Protein 8UDS (pdb70)

Secondary structure (DSSP, 8-state):
-EEEEEEEESS-HHHHHHHHT-HHHHHHHSTTEEEEEEETTEEEEEEEEEETTEEEEEEEEEEEEEEEGGGTEEEEEEEEEESSSS-EEEEEEEEEEEEETTEEEEEEEEEEEEESGGGGS-HHHHHHHHHHHHHHHHHHHHHHHH-

Sequence (147 aa):
MKIANEFTVSVPIEDAWDLLTDLDQVVPLMMPGARLTGHDGDDVLGAVKVKVGPVTSEFAGKVHFVEQDREHFRAVIDDAKGKETRGTGNAAATVTAQLHEAGTSTRVTVDTDLKVVGKLLAQFGSGMMLQQVSEKLLLGQFVDSLEAKLAG

Radius of gyration: 14.99 Å; Cα contacts (8 Å, |Δi|>4): 311; chains: 1; bounding box: 37×29×37 Å

Solvent-accessible surface area: 7950 Å² total; per-residue (Å²): 64,152,7,60,22,103,21,75,3,63,18,63,25,82,75,1,11,82,18,25,28,50,13,69,55,18,16,74,20,73,27,45,23,110,54,83,18,101,75,71,150,22,4,56,10,6,50,119,25,146,11,41,139,28,64,2,34,11,46,27,78,24,74,43,89,70,92,25,103,153,103,36,61,6,20,22,26,30,125,13,140,8,57,206,68,128,5,61,18,30,16,58,34,43,16,45,6,55,114,48,48,111,28,0,87,2,28,23,76,19,55,33,130,26,80,32,105,8,54,117,28,41,56,47,87,15,42,120,24,23,93,128,53,28,31,72,4,26,100,47,1,54,70,102,69,94,103

Foldseek 3Di:
DKAKDKDKAQAFLVVVLVQVVDCVNQQVLFPQKDFDAADVPKTWIKGWDDDPPDIWMWTGIKDWPDQDVVQSKTWIWDKTATPPDGKIKIKIKIWGWDGDDSMIMIMIMIDMDIGPDVVVADPVRVNVVVHVRVVSSNVSVNVVVVD

B-factor: mean 39.39, std 14.28, range [18.75, 87.2]

Structure (mmCIF, N/CA/C/O backbone):
data_8UDS
#
_entry.id   8UDS
#
_cell.length_a   64.095
_cell.length_b   64.095
_cell.length_c   87.539
_cell.angle_alpha   90.00
_cell.angle_beta   90.00
_cell.angle_gamma   90.00
#
_symmetry.space_group_name_H-M   'P 43 21 2'
#
loop_
_entity.id
_entity.type
_entity.pdbx_description
1 polymer 'Carbon monoxide dehydrogenase subunit G (CoxG) family protein'
2 water water
#
loop_
_atom_site.group_PDB
_atom_site.id
_atom_site.type_symbol
_atom_site.label_atom_id
_atom_site.label_alt_id
_atom_site.label_comp_id
_atom_site.label_asym_id
_atom_site.label_entity_id
_atom_site.label_seq_id
_atom_site.pdbx_PDB_ins_code
_atom_site.Cartn_x
_atom_site.Cartn_y
_atom_site.Cartn_z
_atom_site.occupancy
_atom_site.B_iso_or_equiv
_atom_site.auth_seq_id
_atom_site.auth_comp_id
_atom_site.auth_asym_id
_atom_site.auth_atom_id
_atom_site.pdbx_PDB_model_num
ATOM 1 N N . MET A 1 1 ? -1.913 -23.837 -1.368 1.00 31.87 1 MET D N 1
ATOM 2 C CA . MET A 1 1 ? -2.006 -23.165 -2.658 1.00 30.63 1 MET D CA 1
ATOM 3 C C . MET A 1 1 ? -0.636 -23.037 -3.309 1.00 29.87 1 MET D C 1
ATOM 4 O O . MET A 1 1 ? 0.391 -23.061 -2.635 1.00 30.93 1 MET D O 1
ATOM 9 N N . LYS A 1 2 ? -0.627 -22.947 -4.632 1.00 30.49 2 LYS D N 1
ATOM 10 C CA . LYS A 1 2 ? 0.600 -22.901 -5.408 1.00 30.91 2 LYS D CA 1
ATOM 11 C C . LYS A 1 2 ? 0.814 -21.491 -5.931 1.00 28.89 2 LYS D C 1
ATOM 12 O O . LYS A 1 2 ? -0.091 -20.892 -6.518 1.00 32.59 2 LYS D O 1
ATOM 18 N N . ILE A 1 3 ? 2.014 -20.975 -5.714 1.00 27.16 3 ILE D N 1
ATOM 19 C CA . ILE A 1 3 ? 2.442 -19.670 -6.187 1.00 28.04 3 ILE D CA 1
ATOM 20 C C . ILE A 1 3 ? 3.662 -19.908 -7.064 1.00 29.89 3 ILE D C 1
ATOM 21 O O . ILE A 1 3 ? 4.538 -20.700 -6.706 1.00 31.31 3 ILE D O 1
ATOM 26 N N . ALA A 1 4 ? 3.711 -19.255 -8.220 1.00 29.77 4 ALA D N 1
ATOM 27 C CA . ALA A 1 4 ? 4.810 -19.456 -9.154 1.00 29.72 4 ALA D CA 1
ATOM 28 C C . ALA A 1 4 ? 5.384 -18.109 -9.549 1.00 30.17 4 ALA D C 1
ATOM 29 O O . ALA A 1 4 ? 4.643 -17.220 -9.974 1.00 32.88 4 ALA D O 1
ATOM 31 N N . ASN A 1 5 ? 6.701 -17.975 -9.439 1.00 31.43 5 ASN D N 1
ATOM 32 C CA . ASN A 1 5 ? 7.385 -16.729 -9.739 1.00 32.48 5 ASN D CA 1
ATOM 33 C C . ASN A 1 5 ? 8.635 -17.011 -10.555 1.00 35.11 5 ASN D C 1
ATOM 34 O O . ASN A 1 5 ? 9.158 -18.128 -10.572 1.00 34.47 5 ASN D O 1
ATOM 39 N N . GLU A 1 6 ? 9.118 -15.967 -11.223 1.00 37.63 6 GLU D N 1
ATOM 40 C CA . GLU A 1 6 ? 10.350 -16.049 -11.987 1.00 41.23 6 GLU D CA 1
ATOM 41 C C . GLU A 1 6 ? 11.005 -14.678 -11.996 1.00 41.65 6 GLU D C 1
ATOM 42 O O . GLU A 1 6 ? 10.319 -13.653 -12.041 1.00 40.73 6 GLU D O 1
ATOM 48 N N . PHE A 1 7 ? 12.331 -14.671 -11.928 1.00 43.06 7 PHE D N 1
ATOM 49 C CA . PHE A 1 7 ? 13.099 -13.437 -12.003 1.00 44.18 7 PHE D CA 1
ATOM 50 C C . PHE A 1 7 ? 14.494 -13.758 -12.512 1.00 46.67 7 PHE D C 1
ATOM 51 O O . PHE A 1 7 ? 14.902 -14.919 -12.589 1.00 46.20 7 PHE D O 1
ATOM 59 N N . THR A 1 8 ? 15.211 -12.707 -12.885 1.00 49.40 8 THR D N 1
ATOM 60 C CA . THR A 1 8 ? 16.592 -12.819 -13.319 1.00 52.45 8 THR D CA 1
ATOM 61 C C . THR A 1 8 ? 17.464 -11.941 -12.434 1.00 52.69 8 THR D C 1
ATOM 62 O O . THR A 1 8 ? 17.043 -10.871 -11.984 1.00 53.42 8 THR D O 1
ATOM 66 N N . VAL A 1 9 ? 18.677 -12.414 -12.165 1.00 53.33 9 VAL D N 1
ATOM 67 C CA . VAL A 1 9 ? 19.648 -11.655 -11.393 1.00 53.76 9 VAL D CA 1
ATOM 68 C C . VAL A 1 9 ? 20.898 -11.469 -12.241 1.00 55.20 9 VAL D C 1
ATOM 69 O O . VAL A 1 9 ? 21.260 -12.330 -13.050 1.00 56.04 9 VAL D O 1
ATOM 73 N N . SER A 1 10 ? 21.547 -10.319 -12.065 1.00 56.32 10 SER D N 1
ATOM 74 C CA . SER A 1 10 ? 22.608 -9.879 -12.965 1.00 57.40 10 SER D CA 1
ATOM 75 C C . SER A 1 10 ? 23.977 -10.467 -12.638 1.00 58.57 10 SER D C 1
ATOM 76 O O . SER A 1 10 ? 24.999 -9.802 -12.836 1.00 60.26 10 SER D O 1
ATOM 79 N N . VAL A 1 11 ? 24.017 -11.700 -12.145 1.00 57.44 11 VAL D N 1
ATOM 80 C CA . VAL A 1 11 ? 25.279 -12.390 -11.881 1.00 56.41 11 VAL D CA 1
ATOM 81 C C . VAL A 1 11 ? 25.196 -13.793 -12.465 1.00 55.25 11 VAL D C 1
ATOM 82 O O . VAL A 1 11 ? 24.096 -14.345 -12.639 1.00 54.88 11 VAL D O 1
ATOM 86 N N . PRO A 1 12 ? 26.338 -14.396 -12.784 1.00 55.01 12 PRO D N 1
ATOM 87 C CA . PRO A 1 12 ? 26.324 -15.742 -13.367 1.00 54.94 12 PRO D CA 1
ATOM 88 C C . PRO A 1 12 ? 25.863 -16.777 -12.354 1.00 53.82 12 PRO D C 1
ATOM 89 O O . PRO A 1 12 ? 25.809 -16.536 -11.147 1.00 53.56 12 PRO D O 1
ATOM 93 N N . ILE A 1 13 ? 25.558 -17.966 -12.878 1.00 53.98 13 ILE D N 1
ATOM 94 C CA . ILE A 1 13 ? 24.786 -18.946 -12.120 1.00 53.01 13 ILE D CA 1
ATOM 95 C C . ILE A 1 13 ? 25.548 -19.446 -10.895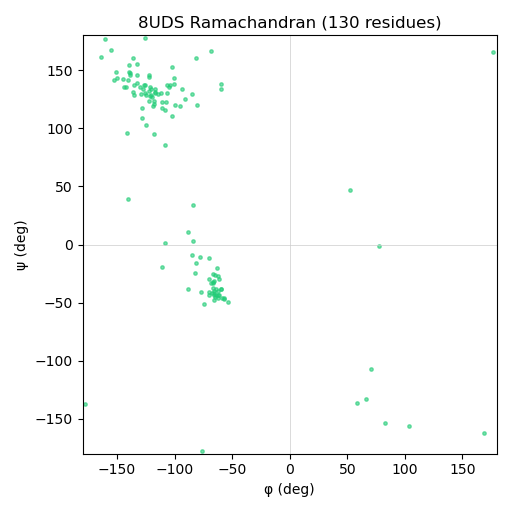 1.00 51.49 13 ILE D C 1
ATOM 96 O O . ILE A 1 13 ? 24.938 -19.752 -9.859 1.00 49.86 13 ILE D O 1
ATOM 101 N N . GLU A 1 14 ? 26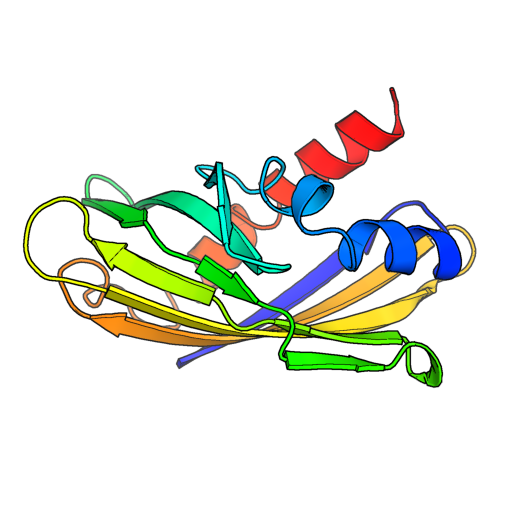.878 -19.503 -10.971 1.00 54.45 14 GLU D N 1
ATOM 102 C CA . GLU A 1 14 ? 27.675 -19.894 -9.815 1.00 56.88 14 GLU D CA 1
ATOM 103 C C . GLU A 1 14 ? 27.540 -18.864 -8.702 1.00 54.25 14 GLU D C 1
ATOM 104 O O . GLU A 1 14 ? 27.347 -19.212 -7.530 1.00 53.65 14 GLU D O 1
ATOM 110 N N . ASP A 1 15 ? 27.621 -17.581 -9.061 1.00 53.08 15 ASP D N 1
ATOM 111 C CA . ASP A 1 15 ? 27.442 -16.504 -8.093 1.00 53.50 15 ASP D CA 1
ATOM 112 C C . ASP A 1 15 ? 26.017 -16.482 -7.547 1.00 50.13 15 ASP D C 1
ATOM 113 O O . ASP A 1 15 ? 25.801 -16.292 -6.343 1.00 49.77 15 ASP D O 1
ATOM 118 N N . ALA A 1 16 ? 25.026 -16.641 -8.427 1.00 46.63 16 ALA D N 1
ATOM 119 C CA . ALA A 1 16 ? 23.638 -16.644 -7.981 1.00 44.31 16 ALA D CA 1
ATOM 120 C C . ALA A 1 16 ? 23.388 -17.760 -6.974 1.00 42.00 16 ALA D C 1
ATOM 121 O O . ALA A 1 16 ? 22.656 -17.575 -5.991 1.00 42.70 16 ALA D O 1
ATOM 123 N N . TRP A 1 17 ? 24.002 -18.923 -7.197 1.00 41.29 17 TRP D N 1
ATOM 124 C CA . TRP A 1 17 ? 23.830 -20.049 -6.288 1.00 40.46 17 TRP D CA 1
ATOM 125 C C . TRP A 1 17 ? 24.394 -19.741 -4.906 1.00 38.99 17 TRP D C 1
ATOM 126 O O . TRP A 1 17 ? 23.758 -20.042 -3.888 1.00 39.29 17 TRP D O 1
ATOM 137 N N . ASP A 1 18 ? 25.577 -19.124 -4.849 1.00 40.77 18 ASP D N 1
ATOM 138 C CA . ASP A 1 18 ? 26.160 -18.763 -3.557 1.00 43.04 18 ASP D CA 1
ATOM 139 C C . ASP A 1 18 ? 25.281 -17.767 -2.816 1.00 42.77 18 ASP D C 1
ATOM 140 O O . ASP A 1 18 ? 25.123 -17.852 -1.591 1.00 43.29 18 ASP D O 1
ATOM 145 N N . LEU A 1 19 ? 24.706 -16.809 -3.539 1.00 41.58 19 LEU D N 1
ATOM 146 C CA . LEU A 1 19 ? 23.852 -15.820 -2.897 1.00 44.49 19 LEU D CA 1
ATOM 147 C C . LEU A 1 19 ? 22.540 -16.440 -2.424 1.00 42.52 19 LEU D C 1
ATOM 148 O O . LEU A 1 19 ? 22.087 -16.174 -1.303 1.00 43.25 19 LEU D O 1
ATOM 153 N N . LEU A 1 20 ? 21.913 -17.278 -3.252 1.00 41.21 20 LEU D N 1
ATOM 154 C CA . LEU A 1 20 ? 20.595 -17.798 -2.908 1.00 41.89 20 LEU D CA 1
ATOM 155 C C . LEU A 1 20 ? 20.634 -18.983 -1.936 1.00 41.56 20 LEU D C 1
ATOM 156 O O . LEU A 1 20 ? 19.608 -19.284 -1.314 1.00 44.59 20 LEU D O 1
ATOM 161 N N . THR A 1 21 ? 21.791 -19.629 -1.754 1.00 41.40 21 THR D N 1
ATOM 162 C CA . THR A 1 21 ? 21.976 -20.641 -0.716 1.00 41.23 21 THR D CA 1
ATOM 163 C C . THR A 1 21 ? 22.432 -20.040 0.609 1.00 38.79 21 THR D C 1
ATOM 164 O O . THR A 1 21 ? 22.839 -20.781 1.510 1.00 41.83 21 THR D O 1
ATOM 168 N N . ASP A 1 22 ? 22.395 -18.717 0.734 1.00 33.38 22 ASP D N 1
ATOM 169 C CA . ASP A 1 22 ? 22.819 -18.001 1.936 1.00 31.53 22 ASP D CA 1
ATOM 170 C C . ASP A 1 22 ? 21.638 -17.241 2.513 1.00 29.94 22 ASP D C 1
ATOM 171 O O . ASP A 1 22 ? 21.360 -16.113 2.105 1.00 30.14 22 ASP D O 1
ATOM 176 N N . LEU A 1 23 ? 20.948 -17.848 3.474 1.00 28.85 23 LEU D N 1
ATOM 177 C CA . LEU A 1 23 ? 19.703 -17.235 4.013 1.00 27.19 23 LEU D CA 1
ATOM 178 C C . LEU A 1 23 ? 20.011 -15.938 4.766 1.00 26.08 23 LEU D C 1
ATOM 179 O O . LEU A 1 23 ? 19.138 -15.081 4.834 1.00 28.40 23 LEU D O 1
ATOM 184 N N . ASP A 1 24 ? 21.223 -15.812 5.286 1.00 27.24 24 ASP D N 1
ATOM 185 C CA . ASP A 1 24 ? 21.629 -14.555 5.964 1.00 29.38 24 ASP D CA 1
ATOM 186 C C . ASP A 1 24 ? 21.659 -13.407 4.953 1.00 31.06 24 ASP D C 1
ATOM 187 O O . ASP A 1 24 ? 21.531 -12.264 5.374 1.00 33.09 24 ASP D O 1
ATOM 192 N N . GLN A 1 25 ? 21.871 -13.721 3.680 1.00 30.74 25 GLN D N 1
ATOM 193 C CA . GLN A 1 25 ? 21.811 -12.697 2.643 1.00 32.49 25 GLN D CA 1
ATOM 194 C C . GLN A 1 25 ? 20.404 -12.507 2.090 1.00 32.15 25 GLN D C 1
ATOM 195 O O . GLN A 1 25 ? 20.005 -11.372 1.809 1.00 35.50 25 GLN D O 1
ATOM 201 N N . VAL A 1 26 ? 19.649 -13.596 1.926 1.00 31.86 26 VAL D N 1
ATOM 202 C CA . VAL A 1 26 ? 18.349 -13.528 1.262 1.00 30.01 26 VAL D CA 1
ATOM 203 C C . VAL A 1 26 ? 17.298 -12.888 2.161 1.00 29.28 26 VAL D C 1
ATOM 204 O O . VAL A 1 26 ? 16.554 -11.997 1.727 1.00 29.75 26 VAL D O 1
ATOM 208 N N . VAL A 1 27 ? 17.177 -13.389 3.381 1.00 29.99 27 VAL D N 1
ATOM 209 C CA . VAL A 1 27 ? 16.066 -12.923 4.266 1.00 29.60 27 VAL D CA 1
ATOM 210 C C . VAL A 1 27 ? 16.050 -11.390 4.398 1.00 28.93 27 VAL D C 1
ATOM 211 O O . VAL A 1 27 ? 14.971 -10.816 4.219 1.00 30.56 27 VAL D O 1
ATOM 215 N N . PRO A 1 28 ? 17.156 -10.685 4.698 1.00 31.31 28 PRO D N 1
ATOM 216 C CA . PRO A 1 28 ? 17.058 -9.223 4.860 1.00 34.42 28 PRO D CA 1
ATOM 217 C C . PRO A 1 28 ? 16.631 -8.491 3.604 1.00 35.24 28 PRO D C 1
ATOM 218 O O . PRO A 1 28 ? 16.158 -7.350 3.705 1.00 38.35 28 PRO D O 1
ATOM 222 N N . LEU A 1 29 ? 16.785 -9.098 2.426 1.00 33.40 29 LEU D N 1
ATOM 223 C CA . LEU A 1 29 ? 16.373 -8.444 1.190 1.00 33.52 29 LEU D CA 1
ATOM 224 C C . LEU A 1 29 ? 14.887 -8.587 0.918 1.00 32.33 29 LEU D C 1
ATOM 225 O O . LEU A 1 29 ? 14.360 -7.868 0.065 1.00 34.95 29 LEU D O 1
ATOM 230 N N A MET A 1 30 ? 14.203 -9.477 1.623 0.67 30.45 30 MET D N 1
ATOM 231 N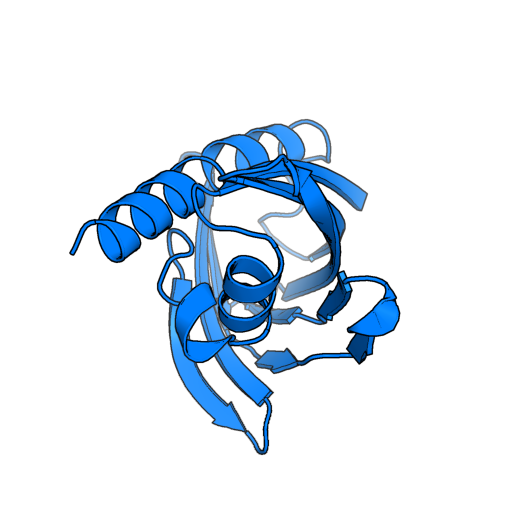 N B MET A 1 30 ? 14.207 -9.491 1.607 0.33 32.29 30 MET D N 1
ATOM 232 C CA A MET A 1 30 ? 12.786 -9.696 1.388 0.67 29.76 30 MET D CA 1
ATOM 233 C CA B MET A 1 30 ? 12.790 -9.683 1.362 0.33 32.71 30 MET D CA 1
ATOM 234 C C A MET A 1 30 ? 11.980 -8.568 2.017 0.67 26.84 30 MET D C 1
ATOM 235 C C B MET A 1 30 ? 11.996 -8.550 2.007 0.33 30.00 30 MET D C 1
ATOM 236 O O A MET A 1 30 ? 12.229 -8.212 3.175 0.67 26.50 30 MET D O 1
ATOM 237 O O B MET A 1 30 ? 12.274 -8.172 3.149 0.33 29.78 30 MET D O 1
ATOM 246 N N . PRO A 1 31 ? 11.017 -7.991 1.298 1.00 28.74 31 PRO D N 1
ATOM 247 C CA . PRO A 1 31 ? 10.229 -6.879 1.858 1.00 28.49 31 PRO D CA 1
ATOM 248 C C . PRO A 1 31 ? 9.476 -7.296 3.107 1.00 26.44 31 PRO D C 1
ATOM 249 O O . PRO A 1 31 ? 8.817 -8.336 3.137 1.00 29.01 31 PRO D O 1
ATOM 253 N N . GLY A 1 32 ? 9.572 -6.464 4.144 1.00 27.72 32 GLY D N 1
ATOM 254 C CA . GLY A 1 32 ? 8.894 -6.742 5.388 1.00 29.20 32 GLY D CA 1
ATOM 255 C C . GLY A 1 32 ? 9.557 -7.779 6.257 1.00 27.53 32 GLY D C 1
ATOM 256 O O . GLY A 1 32 ? 9.053 -8.060 7.353 1.00 28.53 32 GLY D O 1
ATOM 257 N N . ALA A 1 33 ? 10.667 -8.363 5.814 1.00 25.72 33 ALA D N 1
ATOM 258 C CA . ALA A 1 33 ? 11.301 -9.442 6.553 1.00 24.33 33 ALA D CA 1
ATOM 259 C C . ALA A 1 33 ? 12.518 -8.933 7.304 1.00 24.38 33 ALA D C 1
ATOM 260 O O . ALA A 1 33 ? 13.188 -7.986 6.884 1.00 28.27 33 ALA D O 1
ATOM 262 N N . ARG A 1 34 ? 12.811 -9.640 8.395 1.00 26.13 34 ARG D N 1
ATOM 263 C CA . ARG A 1 34 ? 14.001 -9.316 9.204 1.00 25.78 34 ARG D CA 1
ATOM 264 C C . ARG A 1 34 ? 14.597 -10.622 9.751 1.00 24.54 34 ARG D C 1
ATOM 265 O O . ARG A 1 34 ? 13.840 -11.532 10.085 1.00 24.73 34 ARG D O 1
ATOM 273 N N . LEU A 1 35 ? 15.923 -10.694 9.801 1.00 24.44 35 LEU D N 1
ATOM 274 C CA . LEU A 1 35 ? 16.593 -11.855 10.423 1.00 24.64 35 LEU D CA 1
ATOM 275 C C . LEU A 1 35 ? 16.679 -11.577 11.923 1.00 25.11 35 LEU D C 1
ATOM 276 O O . LEU A 1 35 ? 17.132 -10.492 12.289 1.00 30.41 35 LEU D O 1
ATOM 281 N N . THR A 1 36 ? 16.245 -12.528 12.738 1.00 22.96 36 THR D N 1
ATOM 282 C CA . THR A 1 36 ? 16.201 -12.305 14.192 1.00 23.84 36 THR D CA 1
ATOM 283 C C . THR A 1 36 ? 17.237 -13.159 14.873 1.00 24.04 36 THR D C 1
ATOM 284 O O . THR A 1 36 ? 17.584 -12.857 16.015 1.00 28.80 36 THR D O 1
ATOM 288 N N . GLY A 1 37 ? 17.696 -14.196 14.198 1.00 20.33 37 GLY D N 1
ATOM 289 C CA . GLY A 1 37 ? 18.648 -15.078 14.865 1.00 20.95 37 GLY D CA 1
ATOM 290 C C . GLY A 1 37 ? 18.903 -16.368 14.136 1.00 19.27 37 GLY D C 1
ATOM 291 O O . GLY A 1 37 ? 18.670 -16.434 12.935 1.00 20.94 37 GLY D O 1
ATOM 292 N N . HIS A 1 38 ? 19.448 -17.326 14.870 1.00 19.57 38 HIS D N 1
ATOM 293 C CA . HIS A 1 38 ? 19.768 -18.646 14.296 1.00 18.84 38 HIS D CA 1
ATOM 294 C C . HIS A 1 38 ? 19.419 -19.743 15.301 1.00 20.08 38 HIS D C 1
ATOM 295 O O . HIS A 1 38 ? 19.404 -19.506 16.508 1.00 21.42 38 HIS D O 1
ATOM 302 N N . ASP A 1 39 ? 19.158 -20.923 14.780 1.00 21.03 39 ASP D N 1
ATOM 303 C CA . ASP A 1 39 ? 18.777 -22.086 15.592 1.00 20.88 39 ASP D CA 1
ATOM 304 C C . ASP A 1 39 ? 19.495 -23.257 14.924 1.00 20.32 39 ASP D C 1
ATOM 305 O O . ASP A 1 39 ? 19.021 -23.817 13.935 1.00 23.29 39 ASP D O 1
ATOM 310 N N . GLY A 1 40 ? 20.656 -23.608 15.447 1.00 20.79 40 GLY D N 1
ATOM 311 C CA . GLY A 1 40 ? 21.481 -24.547 14.715 1.00 20.43 40 GLY D CA 1
ATOM 312 C C . GLY A 1 40 ? 21.948 -23.890 13.431 1.00 20.51 40 GLY D C 1
ATOM 313 O O . GLY A 1 40 ? 22.391 -22.735 13.420 1.00 24.81 40 GLY D O 1
ATOM 314 N N . ASP A 1 41 ? 21.826 -24.609 12.321 1.00 22.83 41 ASP D N 1
ATOM 315 C CA . ASP A 1 41 ? 22.150 -24.023 11.024 1.00 26.15 41 ASP D CA 1
ATOM 316 C C . ASP A 1 41 ? 20.980 -23.239 10.429 1.00 25.12 41 ASP D C 1
ATOM 317 O O . ASP A 1 41 ? 21.167 -22.539 9.425 1.00 30.97 41 ASP D O 1
ATOM 322 N N . ASP A 1 42 ? 19.781 -23.321 11.016 1.00 21.82 42 ASP D N 1
ATOM 323 C CA . ASP A 1 42 ? 18.622 -22.652 10.462 1.00 21.49 42 ASP D CA 1
ATOM 324 C C . ASP A 1 42 ? 18.604 -21.179 10.860 1.00 21.68 42 ASP D C 1
ATOM 325 O O . ASP A 1 42 ? 19.234 -20.764 11.832 1.00 24.67 42 ASP D O 1
ATOM 330 N N . VAL A 1 43 ? 17.841 -20.411 10.098 1.00 21.02 43 VAL D N 1
ATOM 331 C CA . VAL A 1 43 ? 17.729 -18.955 10.343 1.00 20.64 43 VAL D CA 1
ATOM 332 C C . VAL A 1 43 ? 16.380 -18.652 11.005 1.00 19.85 43 VAL D C 1
ATOM 333 O O . VAL A 1 43 ? 15.380 -19.254 10.617 1.00 24.02 43 VAL D O 1
ATOM 337 N N . LEU A 1 44 ? 16.402 -17.787 12.000 1.00 19.66 44 LEU D N 1
ATOM 338 C CA . LEU A 1 44 ? 15.157 -17.338 12.643 1.00 20.14 44 LEU D CA 1
ATOM 339 C C . LEU A 1 44 ? 14.839 -15.961 12.068 1.00 22.23 44 LEU D C 1
ATOM 340 O O . LEU A 1 44 ? 15.746 -15.154 11.877 1.00 22.77 44 LEU D O 1
ATOM 345 N N . GLY A 1 45 ? 13.569 -15.740 11.776 1.00 22.12 45 GLY D N 1
ATOM 346 C CA . GLY A 1 45 ? 13.183 -14.440 11.237 1.00 23.34 45 GLY D CA 1
ATOM 347 C C . GLY A 1 45 ? 11.715 -14.139 11.385 1.00 21.82 45 GLY D C 1
ATOM 348 O O . GLY A 1 45 ? 10.971 -14.986 11.876 1.00 23.47 45 GLY D O 1
ATOM 349 N N . ALA A 1 46 ? 11.355 -12.943 10.956 1.00 22.41 46 ALA D N 1
ATOM 350 C CA . ALA A 1 46 ? 9.971 -12.517 11.027 1.00 24.01 46 ALA D CA 1
ATOM 351 C C . ALA A 1 46 ? 9.640 -11.758 9.757 1.00 24.79 46 ALA D C 1
ATOM 352 O O . ALA A 1 46 ? 10.508 -11.115 9.167 1.00 25.25 46 ALA D O 1
ATOM 354 N N . VAL A 1 47 ? 8.391 -11.852 9.324 1.00 25.31 47 VAL D N 1
ATOM 355 C CA . VAL A 1 47 ? 7.957 -11.109 8.149 1.00 25.73 47 VAL D CA 1
ATOM 356 C C . VAL A 1 47 ? 6.609 -10.465 8.432 1.00 25.29 47 VAL D C 1
ATOM 357 O O . VAL A 1 47 ? 5.686 -11.117 8.936 1.00 25.31 47 VAL D O 1
ATOM 361 N N . LYS A 1 48 ? 6.520 -9.169 8.171 1.00 26.05 48 LYS D N 1
ATOM 362 C CA . LYS A 1 48 ? 5.262 -8.439 8.245 1.00 26.55 48 LYS D CA 1
ATOM 363 C C . LYS A 1 48 ? 4.658 -8.394 6.851 1.00 25.82 48 LYS D C 1
ATOM 364 O O . LYS A 1 48 ? 5.269 -7.844 5.923 1.00 26.91 48 LYS D O 1
ATOM 370 N N . VAL A 1 49 ? 3.461 -8.972 6.705 1.00 25.78 49 VAL D N 1
ATOM 371 C CA . VAL A 1 49 ? 2.756 -9.020 5.434 1.00 26.22 49 VAL D CA 1
ATOM 372 C C . VAL A 1 49 ? 1.582 -8.053 5.481 1.00 25.88 49 VAL D C 1
ATOM 373 O O . VAL A 1 49 ? 0.711 -8.163 6.350 1.00 29.77 49 VAL D O 1
ATOM 377 N N . LYS A 1 50 ? 1.556 -7.113 4.545 1.00 23.92 50 LYS D N 1
ATOM 378 C CA . LYS A 1 50 ? 0.515 -6.094 4.486 1.00 24.69 50 LYS D CA 1
ATOM 379 C C . LYS A 1 50 ? -0.245 -6.221 3.175 1.00 25.09 50 LYS D C 1
ATOM 380 O O . LYS A 1 50 ? 0.350 -6.086 2.101 1.00 28.54 50 LYS D O 1
ATOM 386 N N . VAL A 1 51 ? -1.554 -6.474 3.255 1.00 24.41 51 VAL D N 1
ATOM 387 C CA . VAL A 1 51 ? -2.421 -6.515 2.078 1.00 23.71 51 VAL D CA 1
ATOM 388 C C . VAL A 1 51 ? -3.544 -5.521 2.335 1.00 23.77 51 VAL D C 1
ATOM 389 O O . VAL A 1 51 ? -4.477 -5.803 3.102 1.00 23.73 51 VAL D O 1
ATOM 393 N N . GLY A 1 52 ? -3.468 -4.344 1.719 1.00 25.65 52 GLY D N 1
ATOM 394 C CA . GLY A 1 52 ? -4.374 -3.282 2.082 1.00 26.50 52 GLY D CA 1
ATOM 395 C C . GLY A 1 52 ? -4.215 -2.965 3.559 1.00 28.40 52 GLY D C 1
ATOM 396 O O . GLY A 1 52 ? -3.093 -2.908 4.080 1.00 30.29 52 GLY D O 1
ATOM 397 N N . PRO A 1 53 ? -5.331 -2.789 4.272 1.00 27.16 53 PRO D N 1
ATOM 398 C CA . PRO A 1 53 ? -5.249 -2.469 5.703 1.00 28.13 53 PRO D CA 1
ATOM 399 C C . PRO A 1 53 ? -5.082 -3.679 6.603 1.00 29.18 53 PRO D C 1
ATOM 400 O O . PRO A 1 53 ? -5.061 -3.515 7.830 1.00 32.54 53 PRO D O 1
ATOM 404 N N . VAL A 1 54 ? -4.960 -4.882 6.033 1.00 24.00 54 VAL D N 1
ATOM 405 C CA . VAL A 1 54 ? -4.733 -6.097 6.808 1.00 23.38 54 VAL D CA 1
ATOM 406 C C . VAL A 1 54 ? -3.239 -6.329 6.943 1.00 23.20 54 VAL D C 1
ATOM 407 O O . VAL A 1 54 ? -2.507 -6.374 5.943 1.00 26.22 54 VAL D O 1
ATOM 411 N N . THR A 1 55 ? -2.775 -6.472 8.180 1.00 22.97 55 THR D N 1
ATOM 412 C CA . THR A 1 55 ? -1.373 -6.771 8.449 1.0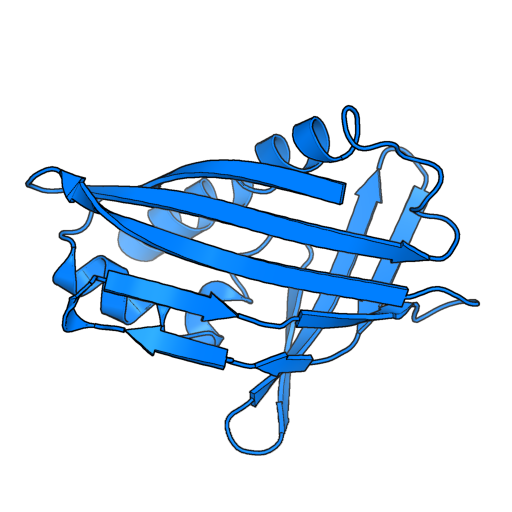0 24.84 55 THR D CA 1
ATOM 413 C C . THR A 1 55 ? -1.278 -8.007 9.325 1.00 26.05 55 THR D C 1
ATOM 414 O O . THR A 1 55 ? -1.965 -8.096 10.349 1.00 26.62 55 THR D O 1
ATOM 418 N N . SER A 1 56 ? -0.440 -8.958 8.909 1.00 27.05 56 SER D N 1
ATOM 419 C CA . SER A 1 56 ? -0.083 -10.126 9.701 1.00 27.93 56 SER D CA 1
ATOM 420 C C . SER A 1 56 ? 1.433 -10.212 9.771 1.00 29.39 56 SER D C 1
ATOM 421 O O . SER A 1 56 ? 2.112 -10.056 8.752 1.00 32.24 56 SER D O 1
ATOM 424 N N . GLU A 1 57 ? 1.963 -10.452 10.964 1.00 28.67 57 GLU D N 1
ATOM 425 C CA . GLU A 1 57 ? 3.385 -10.691 11.148 1.00 28.72 57 GLU D CA 1
ATOM 426 C C . GLU A 1 57 ? 3.586 -12.120 11.616 1.00 25.95 57 GLU D C 1
ATOM 427 O O . GLU A 1 57 ? 2.931 -12.570 12.566 1.00 27.63 57 GLU D O 1
ATOM 433 N N . PHE A 1 58 ? 4.477 -12.827 10.943 1.00 24.87 58 PHE D N 1
ATOM 434 C CA . PHE A 1 58 ? 4.771 -14.213 11.257 1.00 24.91 58 PHE D CA 1
ATOM 435 C C . PHE A 1 58 ? 6.222 -14.308 11.692 1.00 24.75 58 PHE D C 1
ATOM 436 O O . PHE A 1 58 ? 7.115 -13.788 11.008 1.00 27.83 58 PHE D O 1
ATOM 444 N N . ALA A 1 59 ? 6.469 -14.979 12.814 1.00 22.62 59 ALA D N 1
ATOM 445 C CA . ALA A 1 59 ? 7.816 -15.196 13.321 1.00 22.66 59 ALA D CA 1
ATOM 446 C C . ALA A 1 59 ? 8.088 -16.691 13.331 1.00 22.76 59 ALA D C 1
ATOM 447 O O . ALA A 1 59 ? 7.253 -17.472 13.801 1.00 22.46 59 ALA D O 1
ATOM 449 N N . GLY A 1 60 ? 9.251 -17.094 12.831 1.00 21.36 60 GLY D N 1
ATOM 450 C CA . GLY A 1 60 ? 9.573 -18.502 12.832 1.00 22.83 60 GLY D CA 1
ATOM 451 C C . GLY A 1 60 ? 10.940 -18.784 12.275 1.00 22.00 60 GLY D C 1
ATOM 452 O O . GLY A 1 60 ? 11.886 -18.052 12.566 1.00 22.87 60 GLY D O 1
ATOM 453 N N . LYS A 1 61 ? 11.046 -19.824 11.460 1.00 23.40 61 LYS D N 1
ATOM 454 C CA . LYS A 1 61 ? 12.326 -20.416 11.113 1.00 23.77 61 LYS D CA 1
ATOM 455 C C . LYS A 1 61 ? 12.338 -20.753 9.631 1.00 21.74 61 LYS D C 1
ATOM 456 O O . LYS A 1 61 ? 11.318 -21.153 9.062 1.00 22.99 61 LYS D O 1
ATOM 462 N N . VAL A 1 62 ? 13.510 -20.626 9.022 1.00 21.13 62 VAL D N 1
ATOM 463 C CA . VAL A 1 62 ? 13.756 -20.977 7.630 1.00 22.13 62 VAL D CA 1
ATOM 464 C C . VAL A 1 62 ? 14.878 -22.014 7.600 1.00 22.05 62 VAL D C 1
ATOM 465 O O . VAL A 1 62 ? 15.921 -21.834 8.245 1.00 23.58 62 VAL D O 1
ATOM 469 N N . HIS A 1 63 ? 14.667 -23.094 6.853 1.00 24.89 63 HIS D N 1
ATOM 470 C CA . HIS A 1 63 ? 15.512 -24.283 6.909 1.00 27.77 63 HIS D CA 1
ATOM 471 C C . HIS A 1 63 ? 15.661 -24.849 5.505 1.00 28.85 63 HIS D C 1
ATOM 472 O O . HIS A 1 63 ? 14.669 -24.958 4.779 1.00 28.53 63 HIS D O 1
ATOM 479 N N . PHE A 1 64 ? 16.883 -25.222 5.113 1.00 27.76 64 PHE D N 1
ATOM 480 C CA . PHE A 1 64 ? 17.072 -25.859 3.816 1.00 29.07 64 PHE D CA 1
ATOM 481 C C . PHE A 1 64 ? 16.706 -27.332 3.920 1.00 31.03 64 PHE D C 1
ATOM 482 O O . PHE A 1 64 ? 17.309 -28.075 4.704 1.00 33.53 64 PHE D O 1
ATOM 490 N N . VAL A 1 65 ? 15.725 -27.752 3.122 1.00 32.49 65 VAL D N 1
ATOM 491 C CA . VAL A 1 65 ? 15.432 -29.173 2.976 1.00 34.47 65 VAL D CA 1
ATOM 492 C C . VAL A 1 65 ? 16.447 -29.838 2.068 1.00 38.68 65 VAL D C 1
ATOM 493 O O . VAL A 1 65 ? 16.883 -30.969 2.324 1.00 41.00 65 VAL D O 1
ATOM 497 N N . GLU A 1 66 ? 16.831 -29.164 0.989 1.00 37.48 66 GLU D N 1
ATOM 498 C CA . GLU A 1 66 ? 17.724 -29.767 0.019 1.00 40.12 66 GLU D CA 1
ATOM 499 C C . GLU A 1 66 ? 18.505 -28.660 -0.667 1.00 39.48 66 GLU D C 1
ATOM 500 O O . GLU A 1 66 ? 17.969 -27.577 -0.915 1.00 37.07 66 GLU D O 1
ATOM 506 N N . GLN A 1 67 ? 19.782 -28.926 -0.934 1.00 42.07 67 GLN D N 1
ATOM 507 C CA . GLN A 1 67 ? 20.609 -28.101 -1.809 1.00 44.20 67 GLN D CA 1
ATOM 508 C C . GLN A 1 67 ? 21.240 -29.047 -2.815 1.00 46.35 67 GLN D C 1
ATOM 509 O O . GLN A 1 67 ? 22.122 -29.836 -2.457 1.00 48.22 67 GLN D O 1
ATOM 515 N N . ASP A 1 68 ? 20.789 -28.971 -4.060 1.00 46.85 68 ASP D N 1
ATOM 516 C CA . ASP A 1 68 ? 21.258 -29.830 -5.141 1.00 48.73 68 ASP D CA 1
ATOM 517 C C . ASP A 1 68 ? 22.093 -28.950 -6.062 1.00 48.70 68 ASP D C 1
ATOM 518 O O . ASP A 1 68 ? 21.590 -28.404 -7.044 1.00 48.00 68 ASP D O 1
ATOM 523 N N . ARG A 1 69 ? 23.374 -28.794 -5.746 1.00 49.93 69 ARG D N 1
ATOM 524 C CA . ARG A 1 69 ? 24.223 -27.879 -6.547 1.00 52.65 69 ARG D CA 1
ATOM 525 C C . ARG A 1 69 ? 24.399 -28.439 -7.970 1.00 54.17 69 ARG D C 1
ATOM 526 O O . ARG A 1 69 ? 24.476 -27.643 -8.914 1.00 53.85 69 ARG D O 1
ATOM 534 N N . GLU A 1 70 ? 24.432 -29.761 -8.096 1.00 56.96 70 GLU D N 1
ATOM 535 C CA . GLU A 1 70 ? 24.632 -30.327 -9.427 1.00 60.69 70 GLU D CA 1
ATOM 536 C C . GLU A 1 70 ? 23.493 -29.952 -10.368 1.00 57.89 70 GLU D C 1
ATOM 537 O O . GLU A 1 70 ? 23.694 -29.865 -11.585 1.00 58.95 70 GLU D O 1
ATOM 543 N N . HIS A 1 71 ? 22.301 -29.704 -9.825 1.00 54.61 71 HIS D N 1
ATOM 544 C CA . HIS A 1 71 ? 21.160 -29.249 -10.607 1.00 53.38 71 HIS D CA 1
ATOM 545 C C . HIS A 1 71 ? 20.805 -27.792 -10.344 1.00 50.20 71 HIS D C 1
ATOM 546 O O . HIS A 1 71 ? 19.841 -27.290 -10.932 1.00 49.31 71 HIS D O 1
ATOM 553 N N . PHE A 1 72 ? 21.553 -27.107 -9.481 1.00 46.46 72 PHE D N 1
ATOM 554 C CA . PHE A 1 72 ? 21.265 -25.720 -9.107 1.00 44.60 72 PHE D CA 1
ATOM 555 C C . PHE A 1 72 ? 19.817 -25.570 -8.641 1.00 42.18 72 PHE D C 1
ATOM 556 O O . PHE A 1 72 ? 19.089 -24.662 -9.052 1.00 40.32 72 PHE D O 1
ATOM 564 N N . ARG A 1 73 ? 19.392 -26.484 -7.773 1.00 40.69 73 ARG D N 1
ATOM 565 C CA . ARG A 1 73 ? 18.029 -26.479 -7.263 1.00 38.42 73 ARG D CA 1
ATOM 566 C C . ARG A 1 73 ? 18.078 -26.585 -5.744 1.00 36.56 73 ARG D C 1
ATOM 567 O O . ARG A 1 73 ? 18.843 -27.384 -5.195 1.00 38.87 73 ARG D O 1
ATOM 575 N N . ALA A 1 74 ? 17.280 -25.769 -5.068 1.00 34.06 74 ALA D N 1
ATOM 576 C CA . ALA A 1 74 ? 17.230 -25.766 -3.614 1.00 33.03 74 ALA D CA 1
ATOM 577 C C . ALA A 1 74 ? 15.779 -25.790 -3.170 1.00 32.49 74 ALA D C 1
ATOM 578 O O . ALA A 1 74 ? 14.901 -25.215 -3.825 1.00 34.73 74 ALA D O 1
ATOM 580 N N . VAL A 1 75 ? 15.530 -26.461 -2.051 1.00 30.73 75 VAL D N 1
ATOM 581 C CA . VAL A 1 75 ? 14.206 -26.512 -1.447 1.00 30.14 75 VAL D CA 1
ATOM 582 C C . VAL A 1 75 ? 14.328 -25.955 -0.039 1.00 29.86 75 VAL D C 1
ATOM 583 O O . VAL A 1 75 ? 15.204 -26.376 0.728 1.00 29.88 75 VAL D O 1
ATOM 587 N N . ILE A 1 76 ? 13.482 -24.981 0.274 1.00 28.92 76 ILE D N 1
ATOM 588 C CA . ILE A 1 76 ? 13.499 -24.263 1.540 1.00 27.31 76 ILE D CA 1
ATOM 589 C C . ILE A 1 76 ? 12.149 -24.434 2.211 1.00 26.59 76 ILE D C 1
ATOM 590 O O . ILE A 1 76 ? 11.105 -24.311 1.565 1.00 29.23 76 ILE D O 1
ATOM 595 N N A ASP A 1 77 ? 12.172 -24.715 3.511 0.51 26.71 77 ASP D N 1
ATOM 596 N N B ASP A 1 77 ? 12.173 -24.731 3.506 0.49 26.98 77 ASP D N 1
ATOM 597 C CA A ASP A 1 77 ? 10.972 -24.783 4.330 0.51 26.58 77 ASP D CA 1
ATOM 598 C CA B ASP A 1 77 ? 10.977 -24.781 4.329 0.49 27.82 77 ASP D CA 1
ATOM 599 C C A ASP A 1 77 ? 10.959 -23.590 5.275 0.51 25.22 77 ASP D C 1
ATOM 600 C C B ASP A 1 77 ? 10.985 -23.552 5.225 0.49 25.58 77 ASP D C 1
ATOM 601 O O A ASP A 1 77 ? 11.929 -23.356 5.997 0.51 26.31 77 ASP D O 1
ATOM 602 O O B ASP A 1 77 ? 12.003 -23.240 5.846 0.49 26.19 77 ASP D O 1
ATOM 611 N N . ALA A 1 78 ? 9.871 -22.836 5.256 1.00 23.97 78 ALA D N 1
ATOM 612 C CA . ALA A 1 78 ? 9.709 -21.661 6.098 1.00 22.83 78 ALA D CA 1
ATOM 613 C C . ALA A 1 78 ? 8.388 -21.794 6.834 1.00 24.91 78 ALA D C 1
ATOM 614 O O . ALA A 1 78 ? 7.369 -22.143 6.233 1.00 27.99 78 ALA D O 1
ATOM 616 N N . LYS A 1 79 ? 8.407 -21.542 8.133 1.00 23.12 79 LYS D N 1
ATOM 617 C CA . LYS A 1 79 ? 7.204 -21.622 8.944 1.00 24.19 79 LYS D CA 1
ATOM 618 C C . LYS A 1 79 ? 7.242 -20.471 9.921 1.00 22.83 79 LYS D C 1
ATOM 619 O O . LYS A 1 79 ? 8.307 -20.133 10.441 1.00 24.60 79 LYS D O 1
ATOM 625 N N . GLY A 1 80 ? 6.083 -19.881 10.168 1.00 21.66 80 GLY D N 1
ATOM 626 C CA . GLY A 1 80 ? 5.984 -18.794 11.121 1.00 23.71 80 GLY D CA 1
ATOM 627 C C . GLY A 1 80 ? 4.615 -18.753 11.745 1.00 23.34 80 GLY D C 1
ATOM 628 O O . GLY A 1 80 ? 3.607 -19.102 11.120 1.00 24.59 80 GLY D O 1
ATOM 629 N N . LYS A 1 81 ? 4.582 -18.318 12.991 1.00 24.52 81 LYS D N 1
ATOM 630 C CA . LYS A 1 81 ? 3.368 -18.192 13.772 1.00 24.81 81 LYS D CA 1
ATOM 631 C C . LYS A 1 81 ? 3.035 -16.715 13.888 1.00 25.54 81 LYS D C 1
ATOM 632 O O . LYS A 1 81 ? 3.934 -15.889 14.085 1.00 26.19 81 LYS D O 1
ATOM 638 N N . GLU A 1 82 ? 1.754 -16.387 13.727 1.00 27.27 82 GLU D N 1
ATOM 639 C CA . GLU A 1 82 ? 1.316 -14.997 13.814 1.00 29.85 82 GLU D CA 1
ATOM 640 C C . GLU A 1 82 ? 1.658 -14.449 15.192 1.00 31.63 82 GLU D C 1
ATOM 641 O O . GLU A 1 82 ? 1.504 -15.133 16.207 1.00 34.97 82 GLU D O 1
ATOM 647 N N . THR A 1 83 ? 2.156 -13.214 15.225 1.00 32.25 83 THR D N 1
ATOM 648 C CA . THR A 1 83 ? 2.625 -12.660 16.489 1.00 37.61 83 THR D CA 1
ATOM 649 C C . THR A 1 83 ? 1.491 -12.092 17.328 1.00 42.74 83 THR D C 1
ATOM 650 O O . THR A 1 83 ? 1.622 -12.000 18.553 1.00 44.89 83 THR D O 1
ATOM 654 N N . ARG A 1 84 ? 0.390 -11.699 16.694 1.00 46.17 84 ARG D N 1
ATOM 655 C CA . ARG A 1 84 ? -0.825 -11.279 17.380 1.00 52.52 84 ARG D CA 1
ATOM 656 C C . ARG A 1 84 ? -1.955 -12.203 16.954 1.00 52.82 84 ARG D C 1
ATOM 657 O O . ARG A 1 84 ? -2.187 -12.393 15.756 1.00 54.72 84 ARG D O 1
ATOM 665 N N . GLY A 1 85 ? -2.648 -12.782 17.931 1.00 52.59 85 GLY D N 1
ATOM 666 C CA . GLY A 1 85 ? -3.792 -13.620 17.626 1.00 49.74 85 GLY D CA 1
ATOM 667 C C . GLY A 1 85 ? -3.396 -15.043 17.260 1.00 46.16 85 GLY D C 1
ATOM 668 O O . GLY A 1 85 ? -2.357 -15.559 17.674 1.00 46.69 85 GLY D O 1
ATOM 669 N N . THR A 1 86 ? -4.252 -15.684 16.471 1.00 41.06 86 THR D N 1
ATOM 670 C CA . THR A 1 86 ? -4.056 -17.064 16.057 1.00 38.45 86 THR D CA 1
ATOM 671 C C . THR A 1 86 ? -3.923 -17.097 14.549 1.00 35.73 86 THR D C 1
ATOM 672 O O . THR A 1 86 ? -4.831 -16.669 13.826 1.00 40.83 86 THR D O 1
ATOM 676 N N . GLY A 1 87 ? -2.794 -17.594 14.081 1.00 28.59 87 GLY D N 1
ATOM 677 C CA . GLY A 1 87 ? -2.583 -17.785 12.670 1.00 26.45 87 GLY D CA 1
ATOM 678 C C . GLY A 1 87 ? -1.188 -18.289 12.427 1.00 24.22 87 GLY D C 1
ATOM 679 O O . GLY A 1 87 ? -0.327 -18.233 13.311 1.00 27.17 87 GLY D O 1
ATOM 680 N N . ASN A 1 88 ? -0.944 -18.784 11.227 1.00 23.82 88 ASN D N 1
ATOM 681 C CA . ASN A 1 88 ? 0.380 -19.290 10.921 1.00 24.79 88 ASN D CA 1
ATOM 682 C C . ASN A 1 88 ? 0.487 -19.401 9.417 1.00 23.34 88 ASN D C 1
ATOM 683 O O . ASN A 1 88 ? -0.517 -19.352 8.703 1.00 25.05 88 ASN D O 1
ATOM 688 N N . ALA A 1 89 ? 1.720 -19.472 8.944 1.00 22.59 89 ALA D N 1
ATOM 689 C CA . ALA A 1 89 ? 1.967 -19.667 7.532 1.00 22.67 89 ALA D CA 1
ATOM 690 C C . ALA A 1 89 ? 3.110 -20.648 7.392 1.00 24.31 89 ALA D C 1
ATOM 691 O O . ALA A 1 89 ? 4.015 -20.697 8.225 1.00 25.23 89 ALA D O 1
ATOM 693 N N . ALA A 1 90 ? 3.062 -21.429 6.327 1.00 24.27 90 ALA D N 1
ATOM 694 C CA . ALA A 1 90 ? 4.099 -22.405 6.045 1.00 24.66 90 ALA D CA 1
ATOM 695 C C . ALA A 1 90 ? 4.293 -22.450 4.546 1.00 25.51 90 ALA D C 1
ATOM 696 O O . ALA A 1 90 ? 3.322 -22.443 3.792 1.00 28.46 90 ALA D O 1
ATOM 698 N N . ALA A 1 91 ? 5.543 -22.463 4.117 1.00 24.99 91 ALA D N 1
ATOM 699 C CA . ALA A 1 91 ? 5.846 -22.478 2.695 1.00 24.65 91 ALA D CA 1
ATOM 700 C C . ALA A 1 91 ? 6.936 -23.497 2.436 1.00 23.71 91 ALA D C 1
ATOM 701 O O . ALA A 1 91 ? 7.891 -23.604 3.209 1.00 26.88 91 ALA D O 1
ATOM 703 N N . THR A 1 92 ? 6.774 -24.274 1.379 1.00 25.27 92 THR D N 1
ATOM 704 C CA . THR A 1 92 ? 7.868 -25.044 0.817 1.00 26.73 92 THR D CA 1
ATOM 705 C C . THR A 1 92 ? 8.218 -24.376 -0.502 1.00 25.93 92 THR D C 1
ATOM 706 O O . THR A 1 92 ? 7.384 -24.314 -1.407 1.00 27.42 92 THR D O 1
ATOM 710 N N . VAL A 1 93 ? 9.426 -23.840 -0.591 1.00 26.04 93 VAL D N 1
ATOM 711 C CA . VAL A 1 93 ? 9.852 -23.026 -1.719 1.00 26.26 93 VAL D CA 1
ATOM 712 C C . VAL A 1 93 ? 10.900 -23.812 -2.493 1.00 28.17 93 VAL D C 1
ATOM 713 O O . VAL A 1 93 ? 11.924 -24.214 -1.934 1.00 29.23 93 VAL D O 1
ATOM 717 N N . THR A 1 94 ? 10.649 -24.046 -3.775 1.00 28.83 94 THR D N 1
ATOM 718 C CA . THR A 1 94 ? 11.607 -24.730 -4.630 1.00 30.67 94 THR D CA 1
ATOM 719 C C . THR A 1 94 ? 12.149 -23.717 -5.625 1.00 33.18 94 THR D C 1
ATOM 720 O O . THR A 1 94 ? 11.387 -23.172 -6.426 1.00 32.62 94 THR D O 1
ATOM 724 N N . ALA A 1 95 ? 13.456 -23.466 -5.574 1.00 34.20 95 ALA D N 1
ATOM 725 C CA . ALA A 1 95 ? 14.109 -22.489 -6.436 1.00 34.30 95 ALA D CA 1
ATOM 726 C C . ALA A 1 95 ? 15.026 -23.209 -7.411 1.00 35.97 95 ALA D C 1
ATOM 727 O O . ALA A 1 95 ? 15.835 -24.051 -7.006 1.00 37.52 95 ALA D O 1
ATOM 729 N N . GLN A 1 96 ? 14.901 -22.874 -8.692 1.00 37.23 96 GLN D N 1
ATOM 730 C CA . GLN A 1 96 ? 15.695 -23.495 -9.741 1.00 40.50 96 GLN D CA 1
ATOM 731 C C . GLN A 1 96 ? 16.421 -22.406 -10.516 1.00 41.06 96 GLN D C 1
ATOM 732 O O . GLN A 1 96 ? 15.798 -21.431 -10.949 1.00 42.62 96 GLN D O 1
ATOM 738 N N . LEU A 1 97 ? 17.732 -22.555 -10.669 1.00 41.04 97 LEU D N 1
ATOM 739 C CA . LEU A 1 97 ? 18.548 -21.571 -11.365 1.00 44.19 97 LEU D CA 1
ATOM 740 C C . LEU A 1 97 ? 18.831 -22.049 -12.781 1.00 45.99 97 LEU D C 1
ATOM 741 O O . LEU A 1 97 ? 19.048 -23.243 -13.012 1.00 46.52 97 LEU D O 1
ATOM 746 N N . HIS A 1 98 ? 18.852 -21.107 -13.726 1.00 48.79 98 HIS D N 1
ATOM 747 C CA . HIS A 1 98 ? 19.117 -21.414 -15.124 1.00 53.05 98 HIS D CA 1
ATOM 748 C C . HIS A 1 98 ? 20.150 -20.449 -15.684 1.00 56.27 98 HIS D C 1
ATOM 749 O O . HIS A 1 98 ? 20.107 -19.248 -15.402 1.00 55.52 98 HIS D O 1
ATOM 756 N N . GLU A 1 99 ? 21.073 -20.984 -16.484 1.00 60.95 99 GLU D N 1
ATOM 757 C CA . GLU A 1 99 ? 22.076 -20.156 -17.146 1.00 67.14 99 GLU D CA 1
ATOM 758 C C . GLU A 1 99 ? 21.421 -19.123 -18.053 1.00 67.36 99 GLU D C 1
ATOM 759 O O . GLU A 1 99 ? 20.502 -19.435 -18.815 1.00 66.69 99 GLU D O 1
ATOM 765 N N . ALA A 1 100 ? 21.895 -17.884 -17.952 1.00 68.58 100 ALA D N 1
ATOM 766 C CA . ALA A 1 100 ? 21.511 -16.799 -18.847 1.00 69.64 100 ALA D CA 1
ATOM 767 C C . ALA A 1 100 ? 22.727 -15.943 -19.169 1.00 70.25 100 ALA D C 1
ATOM 768 O O . ALA A 1 100 ? 22.649 -14.710 -19.221 1.00 70.15 100 ALA D O 1
ATOM 770 N N . GLY A 1 101 ? 23.874 -16.593 -19.362 1.00 70.81 101 GLY D N 1
ATOM 771 C CA . GLY A 1 101 ? 25.102 -15.918 -19.737 1.00 71.67 101 GLY D CA 1
ATOM 772 C C . GLY A 1 101 ? 25.706 -15.075 -18.633 1.00 71.64 101 GLY D C 1
ATOM 773 O O . GLY A 1 101 ? 26.275 -15.603 -17.672 1.00 71.52 101 GLY D O 1
ATOM 774 N N . THR A 1 102 ? 25.601 -13.754 -18.772 1.00 73.43 102 THR D N 1
ATOM 775 C CA . THR A 1 102 ? 26.054 -12.838 -17.736 1.00 73.74 102 THR D CA 1
ATOM 776 C C . THR A 1 102 ? 25.068 -12.733 -16.583 1.00 71.32 102 THR D C 1
ATOM 777 O O . THR A 1 102 ? 25.409 -12.160 -15.542 1.00 71.50 102 THR D O 1
ATOM 781 N N . SER A 1 103 ? 23.863 -13.273 -16.743 1.00 68.20 103 SER D N 1
ATOM 782 C CA . SER A 1 103 ? 22.824 -13.225 -15.730 1.00 64.54 103 SER D CA 1
ATOM 783 C C . SER A 1 103 ? 22.349 -14.643 -15.442 1.00 59.44 103 SER D C 1
ATOM 784 O O . SER A 1 103 ? 22.808 -15.615 -16.052 1.00 59.37 103 SER D O 1
ATOM 787 N N . THR A 1 104 ? 21.420 -14.758 -14.494 1.00 54.98 104 THR D N 1
ATOM 788 C CA . THR A 1 104 ? 20.866 -16.043 -14.100 1.00 50.35 104 THR D CA 1
ATOM 789 C C . THR A 1 104 ? 19.360 -15.892 -13.972 1.00 48.49 104 THR D C 1
ATOM 790 O O . THR A 1 104 ? 18.886 -14.946 -13.337 1.00 49.36 104 THR D O 1
ATOM 794 N N . ARG A 1 105 ? 18.616 -16.816 -14.574 1.00 46.16 105 ARG D N 1
ATOM 795 C CA . ARG A 1 105 ? 17.164 -16.853 -14.445 1.00 45.12 105 ARG D CA 1
ATOM 796 C C . ARG A 1 105 ? 16.774 -17.783 -13.302 1.00 43.08 105 ARG D C 1
ATOM 797 O O . ARG A 1 105 ? 17.304 -18.892 -13.185 1.00 43.37 105 A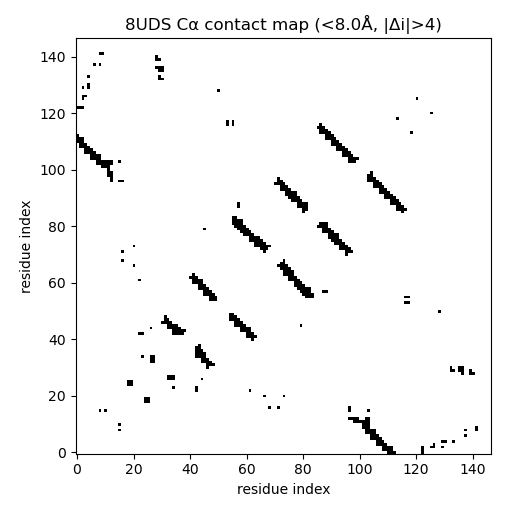RG D O 1
ATOM 805 N N . VAL A 1 106 ? 15.861 -17.322 -12.454 1.00 39.79 106 VAL D N 1
ATOM 806 C CA . VAL A 1 106 ? 15.459 -18.055 -11.262 1.00 37.92 106 VAL D CA 1
ATOM 807 C C . VAL A 1 106 ? 13.960 -18.295 -11.325 1.00 37.71 106 VAL D C 1
ATOM 808 O O . VAL A 1 106 ? 13.175 -17.344 -11.427 1.00 37.40 106 VAL D O 1
ATOM 812 N N . THR A 1 107 ? 13.562 -19.558 -11.253 1.00 37.70 107 THR D N 1
ATOM 813 C CA . THR A 1 107 ? 12.157 -19.908 -11.105 1.00 38.25 107 THR D CA 1
ATOM 814 C C . THR A 1 107 ? 11.909 -20.343 -9.670 1.00 36.27 107 THR D C 1
ATOM 815 O O . THR A 1 107 ? 12.714 -21.075 -9.085 1.00 37.03 107 THR D O 1
ATOM 819 N N . VAL A 1 108 ? 10.815 -19.856 -9.094 1.00 34.90 108 VAL D N 1
ATOM 820 C CA . VAL A 1 108 ? 10.485 -20.095 -7.697 1.00 35.21 108 VAL D CA 1
ATOM 821 C C . VAL A 1 108 ? 9.062 -20.629 -7.652 1.00 35.56 108 VAL D C 1
ATOM 822 O O . VAL A 1 108 ? 8.126 -19.940 -8.072 1.00 38.39 108 VAL D O 1
ATOM 826 N N . ASP A 1 109 ? 8.897 -21.858 -7.176 1.00 33.72 109 ASP D N 1
ATOM 827 C CA . ASP A 1 109 ? 7.579 -22.464 -7.038 1.00 33.77 109 ASP D CA 1
ATOM 828 C C . ASP A 1 109 ? 7.344 -22.750 -5.568 1.00 31.05 109 ASP D C 1
ATOM 829 O O . ASP A 1 109 ? 8.146 -23.440 -4.933 1.00 31.84 109 ASP D O 1
ATOM 834 N N . THR A 1 110 ? 6.255 -22.212 -5.033 1.00 29.36 110 THR D N 1
ATOM 835 C CA . THR A 1 110 ? 5.970 -22.265 -3.609 1.00 28.80 110 THR D CA 1
ATOM 836 C C . THR A 1 110 ? 4.657 -22.984 -3.355 1.00 27.54 110 THR D C 1
ATOM 837 O O . THR A 1 110 ? 3.654 -22.719 -4.025 1.00 29.38 110 THR D O 1
ATOM 841 N N . ASP A 1 111 ? 4.672 -23.889 -2.383 1.00 28.30 111 ASP D N 1
ATOM 842 C CA . ASP A 1 111 ? 3.464 -24.493 -1.846 1.00 29.95 111 ASP D CA 1
ATOM 843 C C . ASP A 1 111 ? 3.222 -23.763 -0.528 1.00 26.54 111 ASP D C 1
ATOM 844 O O . ASP A 1 111 ? 4.020 -23.886 0.407 1.00 27.16 111 ASP D O 1
ATOM 849 N N . LEU A 1 112 ? 2.171 -22.953 -0.478 1.00 26.03 112 LEU D N 1
ATOM 850 C CA . LEU A 1 112 ? 1.919 -22.045 0.637 1.00 25.37 112 LEU D CA 1
ATOM 851 C C . LEU A 1 112 ? 0.620 -22.406 1.341 1.00 25.09 112 LEU D C 1
ATOM 852 O O . LEU A 1 112 ? -0.425 -22.553 0.690 1.00 28.80 112 LEU D O 1
ATOM 857 N N . LYS A 1 113 ? 0.682 -22.519 2.669 1.00 24.61 113 LYS D N 1
ATOM 858 C CA . LYS A 1 113 ? -0.496 -22.707 3.507 1.00 27.76 113 LYS D CA 1
ATOM 859 C C . LYS A 1 113 ? -0.571 -21.548 4.485 1.00 26.67 113 LYS D C 1
ATOM 860 O O . LYS A 1 113 ? 0.419 -21.228 5.151 1.00 28.00 113 LYS D O 1
ATOM 866 N N . VAL A 1 114 ? -1.722 -20.899 4.549 1.00 25.55 114 VAL D N 1
ATOM 867 C CA . VAL A 1 114 ? -1.939 -19.795 5.469 1.00 25.88 114 VAL D CA 1
ATOM 868 C C . VAL A 1 114 ? -3.175 -20.095 6.294 1.00 24.65 114 VAL D C 1
ATOM 869 O O . VAL A 1 114 ? -4.199 -20.548 5.768 1.00 27.67 114 VAL D O 1
ATOM 873 N N . VAL A 1 115 ? -3.087 -19.830 7.587 1.00 24.52 115 VAL D N 1
ATOM 874 C CA . VAL A 1 115 ? -4.205 -20.012 8.500 1.00 25.31 115 VAL D CA 1
ATOM 875 C C . VAL A 1 115 ? -4.400 -18.703 9.234 1.00 23.82 115 VAL D C 1
ATOM 876 O O . VAL A 1 115 ? -3.423 -18.075 9.652 1.00 24.74 115 VAL D O 1
ATOM 880 N N . GLY A 1 116 ? -5.651 -18.293 9.393 1.00 23.81 116 GLY D N 1
ATOM 881 C CA . GLY A 1 116 ? -5.969 -17.075 10.086 1.00 23.64 116 GLY D CA 1
ATOM 882 C C . GLY A 1 116 ? -6.343 -15.963 9.134 1.00 23.20 116 GLY D C 1
ATOM 883 O O . GLY A 1 116 ? -6.786 -16.186 8.008 1.00 24.06 116 GLY D O 1
ATOM 884 N N . LYS A 1 117 ? -6.168 -14.734 9.616 1.00 23.80 117 LYS D N 1
ATOM 885 C CA . LYS A 1 117 ? -6.651 -13.544 8.928 1.00 25.92 117 LYS D CA 1
ATOM 886 C C . LYS A 1 117 ? -6.199 -13.474 7.464 1.00 23.16 117 LYS D C 1
ATOM 887 O O . LYS A 1 117 ? -6.986 -13.106 6.585 1.00 23.02 117 LYS D O 1
ATOM 893 N N A LEU A 1 118 ? -4.944 -13.820 7.180 0.50 22.51 118 LEU D N 1
ATOM 894 N N B LEU A 1 118 ? -4.938 -13.825 7.188 0.50 22.35 118 LEU D N 1
ATOM 895 C CA A LEU A 1 118 ? -4.466 -13.695 5.808 0.50 21.98 118 LEU D CA 1
ATOM 896 C CA B LEU A 1 118 ? -4.410 -13.732 5.829 0.50 22.05 118 LEU D CA 1
ATOM 897 C C A LEU A 1 118 ? -5.071 -14.735 4.874 0.50 22.46 118 LEU D C 1
ATOM 898 C C B LEU A 1 118 ? -5.048 -14.744 4.883 0.50 22.60 118 LEU D C 1
ATOM 899 O O A LEU A 1 118 ? -4.983 -14.568 3.650 0.50 23.53 118 LEU D O 1
ATOM 900 O O B LEU A 1 118 ? -4.962 -14.568 3.661 0.50 23.93 118 LEU D O 1
ATOM 909 N N . ALA A 1 119 ? -5.723 -15.769 5.412 1.00 21.51 119 ALA D N 1
ATOM 910 C CA . ALA A 1 119 ? -6.386 -16.753 4.563 1.00 23.41 119 ALA D CA 1
ATOM 911 C C . ALA A 1 119 ? -7.589 -16.188 3.830 1.00 22.26 119 ALA D C 1
ATOM 912 O O . ALA A 1 119 ? -8.144 -16.866 2.952 1.00 24.36 119 ALA D O 1
ATOM 914 N N . GLN A 1 120 ? -8.000 -14.961 4.142 1.00 21.24 120 GLN D N 1
ATOM 915 C CA . GLN A 1 120 ? -9.093 -14.362 3.380 1.00 20.54 120 GLN D CA 1
ATOM 916 C C . GLN A 1 120 ? -8.686 -14.018 1.959 1.00 20.85 120 GLN D C 1
ATOM 917 O O . GLN A 1 120 ? -9.568 -13.704 1.144 1.00 25.06 120 GLN D O 1
ATOM 923 N N . PHE A 1 121 ? -7.391 -14.059 1.652 1.00 20.61 121 PHE D N 1
ATOM 924 C CA . PHE A 1 121 ? -6.893 -13.761 0.317 1.00 19.98 121 PHE D CA 1
ATOM 925 C C . PHE A 1 121 ? -6.628 -15.074 -0.401 1.00 20.16 121 PHE D C 1
ATOM 926 O O . PHE A 1 121 ? -5.846 -15.906 0.086 1.00 23.97 121 PHE D O 1
ATOM 934 N N . GLY A 1 122 ? -7.312 -15.280 -1.531 1.00 20.89 122 GLY D N 1
ATOM 935 C CA . GLY A 1 122 ? -7.147 -16.498 -2.299 1.00 22.61 122 GLY D CA 1
ATOM 936 C C . GLY A 1 122 ? -5.864 -16.515 -3.102 1.00 22.12 122 GLY D C 1
ATOM 937 O O . GLY A 1 122 ? -5.046 -15.599 -3.061 1.00 22.54 122 GLY D O 1
ATOM 938 N N . SER A 1 123 ? -5.697 -17.598 -3.866 1.00 23.93 123 SER D N 1
ATOM 939 C CA . SER A 1 123 ? -4.461 -17.803 -4.609 1.00 24.31 123 SER D CA 1
ATOM 940 C C . SER A 1 123 ? -4.271 -16.779 -5.717 1.00 24.98 123 SER D C 1
ATOM 941 O O . SER A 1 123 ? -3.133 -16.443 -6.038 1.00 27.50 123 SER D O 1
ATOM 944 N N . GLY A 1 124 ? -5.347 -16.300 -6.338 1.00 24.16 124 GLY D N 1
ATOM 945 C CA . GLY A 1 124 ? -5.176 -15.252 -7.335 1.00 24.74 124 GLY D CA 1
ATOM 946 C C . GLY A 1 124 ? -4.629 -13.992 -6.702 1.00 23.66 124 GLY D C 1
ATOM 947 O O . GLY A 1 124 ? -3.665 -13.380 -7.196 1.00 24.15 124 GLY D O 1
ATOM 948 N N A MET A 1 125 ? -5.233 -13.591 -5.580 0.35 22.74 125 MET D N 1
ATOM 949 N N B MET A 1 125 ? -5.224 -13.591 -5.579 0.65 20.49 125 MET D N 1
ATOM 950 C CA A MET A 1 125 ? -4.788 -12.426 -4.824 0.35 21.76 125 MET D CA 1
ATOM 951 C CA B MET A 1 125 ? -4.740 -12.407 -4.888 0.65 19.49 125 MET D CA 1
ATOM 952 C C A MET A 1 125 ? -3.363 -12.596 -4.312 0.35 20.30 125 MET D C 1
ATOM 953 C C B MET A 1 125 ? -3.309 -12.618 -4.393 0.65 19.08 125 MET D C 1
ATOM 954 O O A MET A 1 125 ? -2.544 -11.674 -4.418 0.35 19.04 125 MET D O 1
ATOM 955 O O B MET A 1 125 ? -2.430 -11.768 -4.599 0.65 20.60 125 MET D O 1
ATOM 964 N N . LEU A 1 126 ? -3.036 -13.766 -3.762 1.00 21.38 126 LEU D N 1
ATOM 965 C CA . LEU A 1 126 ? -1.710 -13.948 -3.183 1.00 22.08 126 LEU D CA 1
ATOM 966 C C . LEU A 1 126 ? -0.644 -14.120 -4.260 1.00 22.88 126 LEU D C 1
ATOM 967 O O . LEU A 1 126 ? 0.512 -13.722 -4.056 1.00 22.84 126 LEU D O 1
ATOM 972 N N . GLN A 1 127 ? -1.016 -14.664 -5.428 1.00 22.56 127 GLN D N 1
ATOM 973 C CA . GLN A 1 127 ? -0.083 -14.663 -6.552 1.00 22.85 127 GLN D CA 1
ATOM 974 C C . GLN A 1 127 ? 0.275 -13.233 -6.947 1.00 22.38 127 GLN D C 1
ATOM 975 O O . GLN A 1 127 ? 1.451 -12.915 -7.164 1.00 24.19 127 GLN D O 1
ATOM 981 N N . GLN A 1 128 ? -0.723 -12.341 -7.006 1.00 22.67 128 GLN D N 1
ATOM 982 C CA . GLN A 1 128 ? -0.449 -10.940 -7.331 1.00 23.99 128 GLN D CA 1
ATOM 983 C C . GLN A 1 128 ? 0.390 -10.269 -6.237 1.00 23.04 128 GLN D C 1
ATOM 984 O O . GLN A 1 128 ? 1.297 -9.478 -6.534 1.00 24.67 128 GLN D O 1
ATOM 990 N N . VAL A 1 129 ? 0.105 -10.566 -4.961 1.00 22.45 129 VAL D N 1
ATOM 991 C CA . VAL A 1 129 ? 0.935 -10.048 -3.870 1.00 21.75 129 VAL D CA 1
ATOM 992 C C . VAL A 1 129 ? 2.3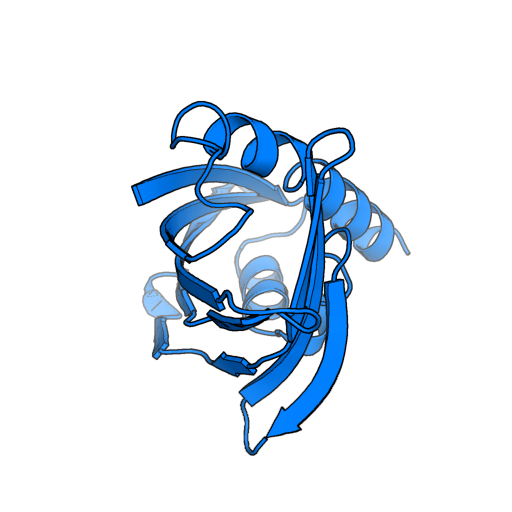77 -10.513 -4.033 1.00 23.92 129 VAL D C 1
ATOM 993 O O . VAL A 1 129 ? 3.324 -9.723 -3.928 1.00 23.95 129 VAL D O 1
ATOM 997 N N . SER A 1 130 ? 2.558 -11.806 -4.317 1.00 23.90 130 SER D N 1
ATOM 998 C CA . SER A 1 130 ? 3.892 -12.380 -4.443 1.00 24.06 130 SER D CA 1
ATOM 999 C C . SER A 1 130 ? 4.694 -11.694 -5.543 1.00 26.09 130 SER D C 1
ATOM 1000 O O . SER A 1 130 ? 5.898 -11.464 -5.385 1.00 27.26 130 SER D O 1
ATOM 1003 N N . GLU A 1 131 ? 4.047 -11.340 -6.656 1.00 25.18 131 GLU D N 1
ATOM 1004 C CA . GLU A 1 131 ? 4.754 -10.670 -7.741 1.00 26.86 131 GLU D CA 1
ATOM 1005 C C . GLU A 1 131 ? 5.229 -9.287 -7.311 1.00 28.40 131 GLU D C 1
ATOM 1006 O O . GLU A 1 131 ? 6.348 -8.875 -7.633 1.00 30.49 131 GLU D O 1
ATOM 1012 N N . LYS A 1 132 ? 4.382 -8.552 -6.590 1.00 28.03 132 LYS D N 1
ATOM 1013 C CA . LYS A 1 132 ? 4.775 -7.241 -6.070 1.00 30.04 132 LYS D CA 1
ATOM 1014 C C . LYS A 1 132 ? 5.940 -7.351 -5.093 1.00 30.02 132 LYS D C 1
ATOM 1015 O O . LYS A 1 132 ? 6.945 -6.638 -5.222 1.00 30.75 132 LYS D O 1
ATOM 1021 N N . LEU A 1 133 ? 5.859 -8.298 -4.159 1.00 26.80 133 LEU D N 1
ATOM 1022 C CA . LEU A 1 133 ? 6.914 -8.454 -3.163 1.00 26.62 133 LEU D CA 1
ATOM 1023 C C . LEU A 1 133 ? 8.213 -8.936 -3.801 1.00 27.90 133 LEU D C 1
ATOM 1024 O O . LEU A 1 133 ? 9.304 -8.497 -3.416 1.00 28.13 133 LEU D O 1
ATOM 1029 N N A LEU A 1 134 ? 8.113 -9.831 -4.788 0.54 29.42 134 LEU D N 1
ATOM 1030 N N B LEU A 1 134 ? 8.126 -9.843 -4.777 0.46 29.73 134 LEU D N 1
ATOM 1031 C CA A LEU A 1 134 ? 9.307 -10.320 -5.468 0.54 31.18 134 LEU D CA 1
ATOM 1032 C CA B LEU A 1 134 ? 9.348 -10.299 -5.435 0.46 32.02 134 LEU D CA 1
ATOM 1033 C C A LEU A 1 134 ? 9.987 -9.200 -6.246 0.54 33.17 134 LEU D C 1
ATOM 1034 C C B LEU A 1 134 ? 9.999 -9.190 -6.252 0.46 33.43 134 LEU D C 1
ATOM 1035 O O A LEU A 1 134 ? 11.222 -9.142 -6.305 0.54 32.34 134 LEU D O 1
ATOM 1036 O O B LEU A 1 134 ? 11.232 -9.127 -6.339 0.46 32.89 134 LEU D O 1
ATOM 1045 N N . GLY A 1 135 ? 9.197 -8.297 -6.833 1.00 33.41 135 GLY D N 1
ATOM 1046 C CA . GLY A 1 135 ? 9.772 -7.142 -7.501 1.00 33.52 135 GLY D CA 1
ATOM 1047 C C . GLY A 1 135 ? 10.623 -6.301 -6.568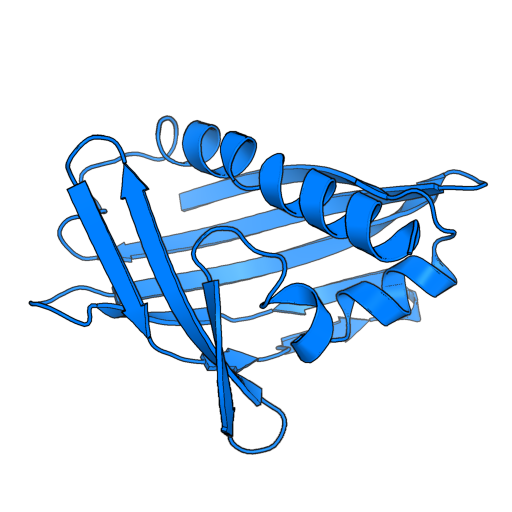 1.00 32.81 135 GLY D C 1
ATOM 1048 O O . GLY A 1 135 ? 11.716 -5.873 -6.933 1.00 33.20 135 GLY D O 1
ATOM 1049 N N . GLN A 1 136 ? 10.153 -6.103 -5.345 1.00 32.11 136 GLN D N 1
ATOM 1050 C CA . GLN A 1 136 ? 10.936 -5.362 -4.333 1.00 32.60 136 GLN D CA 1
ATOM 1051 C C . GLN A 1 136 ? 12.186 -6.171 -3.928 1.00 30.53 136 GLN D C 1
ATOM 1052 O O . GLN A 1 136 ? 13.241 -5.554 -3.779 1.00 31.80 136 GLN D O 1
ATOM 1058 N N . PHE A 1 137 ? 12.064 -7.488 -3.747 1.00 29.40 137 PHE D N 1
ATOM 1059 C CA . PHE A 1 137 ? 13.243 -8.287 -3.423 1.00 28.96 137 PHE D CA 1
ATOM 1060 C C . PHE A 1 137 ? 14.314 -8.131 -4.495 1.00 31.90 137 PHE D C 1
ATOM 1061 O O . PHE A 1 137 ? 15.496 -7.909 -4.188 1.00 30.97 137 PHE D O 1
ATOM 1069 N N . VAL A 1 138 ? 13.915 -8.230 -5.766 1.00 33.37 138 VAL D N 1
ATOM 1070 C CA . VAL A 1 138 ? 14.879 -8.098 -6.859 1.00 36.27 138 VAL D CA 1
ATOM 1071 C C . VAL A 1 138 ? 15.506 -6.711 -6.857 1.00 37.08 138 VAL D C 1
ATOM 1072 O O . VAL A 1 138 ? 16.720 -6.564 -7.038 1.00 36.42 138 VAL D O 1
ATOM 1076 N N . ASP A 1 139 ? 14.689 -5.672 -6.665 1.00 37.99 139 ASP D N 1
ATOM 1077 C CA . ASP A 1 139 ? 15.214 -4.312 -6.583 1.00 40.40 139 ASP D CA 1
ATOM 1078 C C . ASP A 1 139 ? 16.252 -4.188 -5.471 1.00 40.06 139 ASP D C 1
ATOM 1079 O O . ASP A 1 139 ? 17.328 -3.607 -5.673 1.00 39.82 139 ASP D O 1
ATOM 1084 N N . SER A 1 140 ? 15.948 -4.728 -4.286 1.00 38.84 140 SER D N 1
ATOM 1085 C CA . SER A 1 140 ? 16.886 -4.640 -3.170 1.00 38.43 140 SER D CA 1
ATOM 1086 C C . SER A 1 140 ? 18.147 -5.443 -3.454 1.00 38.87 140 SER D C 1
ATOM 1087 O O . SER A 1 140 ? 19.257 -5.028 -3.095 1.00 37.88 140 SER D O 1
ATOM 1090 N N . LEU A 1 141 ? 17.994 -6.593 -4.109 1.00 39.59 141 LEU D N 1
ATOM 1091 C CA . LEU A 1 141 ? 19.143 -7.440 -4.404 1.00 41.06 141 LEU D CA 1
ATOM 1092 C C . LEU A 1 141 ? 20.039 -6.811 -5.462 1.00 43.41 141 LEU D C 1
ATOM 1093 O O . LEU A 1 141 ? 21.270 -6.871 -5.355 1.00 44.54 141 LEU D O 1
ATOM 1098 N N . GLU A 1 142 ? 19.453 -6.205 -6.493 1.00 44.86 142 GLU D N 1
ATOM 1099 C CA . GLU A 1 142 ? 20.291 -5.521 -7.468 1.00 47.28 142 GLU D CA 1
ATOM 1100 C C . GLU A 1 142 ? 20.952 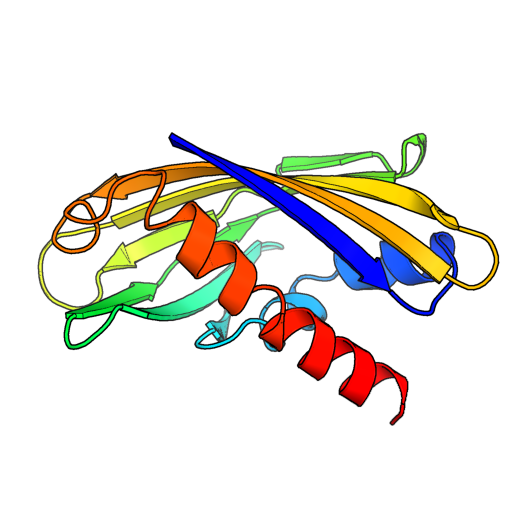-4.285 -6.870 1.00 47.57 142 GLU D C 1
ATOM 1101 O O . GLU A 1 142 ? 22.082 -3.954 -7.239 1.00 49.15 142 GLU D O 1
ATOM 1107 N N . ALA A 1 143 ? 20.277 -3.605 -5.938 1.00 47.12 143 ALA D N 1
ATOM 1108 C CA . ALA A 1 143 ? 20.900 -2.466 -5.274 1.00 48.28 143 ALA D CA 1
ATOM 1109 C C . ALA A 1 143 ? 22.104 -2.905 -4.455 1.00 49.42 143 ALA D C 1
ATOM 1110 O O . ALA A 1 143 ? 23.128 -2.214 -4.423 1.00 49.59 143 ALA D O 1
ATOM 1112 N N . LYS A 1 144 ? 22.006 -4.063 -3.800 1.00 50.21 144 LYS D N 1
ATOM 1113 C CA . LYS A 1 144 ? 23.126 -4.588 -3.025 1.00 52.78 144 LYS D CA 1
ATOM 1114 C C . LYS A 1 144 ? 24.301 -4.954 -3.922 1.00 54.30 144 LYS D C 1
ATOM 1115 O O . LYS A 1 144 ? 25.450 -4.590 -3.640 1.00 55.86 144 LYS D O 1
ATOM 1121 N N . LEU A 1 145 ? 24.034 -5.685 -5.007 1.00 55.28 145 LEU D N 1
ATOM 1122 C CA . LEU A 1 145 ? 25.110 -6.116 -5.895 1.00 56.74 145 LEU D CA 1
ATOM 1123 C C . LEU A 1 145 ? 25.840 -4.927 -6.500 1.00 59.26 145 LEU D C 1
ATOM 1124 O O . LEU A 1 145 ? 27.036 -5.018 -6.800 1.00 60.73 145 LEU D O 1
ATOM 1129 N N . ALA A 1 146 ? 25.142 -3.803 -6.682 1.00 60.75 146 ALA D N 1
ATOM 1130 C CA . ALA A 1 146 ? 25.792 -2.612 -7.217 1.00 63.51 146 ALA D CA 1
ATOM 1131 C C . ALA A 1 146 ? 26.765 -2.003 -6.215 1.00 65.56 146 ALA D C 1
ATOM 1132 O O . ALA A 1 146 ? 27.759 -1.387 -6.617 1.00 67.14 146 ALA D O 1
ATOM 1134 N N . GLY A 1 147 ? 26.502 -2.161 -4.922 1.00 66.85 147 GLY D N 1
ATOM 1135 C CA . GLY A 1 147 ? 27.383 -1.638 -3.894 1.00 67.99 147 GLY D CA 1
ATOM 1136 C C . GLY A 1 147 ? 28.418 -2.642 -3.426 1.00 69.15 147 GLY D C 1
ATOM 1137 O O . GLY A 1 147 ? 29.574 -2.290 -3.185 1.00 70.67 147 GLY D O 1
#

Nearest PDB structures (foldseek):
  8uds-assembly1_D  TM=1.007E+00  e=1.190E-27  Mycolicibacterium smegmatis MC2 155
  2bk0-assembly2_B  TM=6.338E-01  e=5.195E-05  Apium graveolens
  2wql-assembly1_A  TM=6.089E-01  e=4.919E-05  Daucus carota
  4btz-assembly1_A  TM=6.170E-01  e=4.919E-05  Betula pendula
  4ryv-assembly1_A  TM=5.853E-01  e=6.459E-05  Lupinus luteus